Protein AF-A0A6G2G1F7-F1 (afdb_monomer_lite)

Radius of gyration: 14.85 Å; chains: 1; bounding box: 36×32×37 Å

Structure (mmCIF, N/CA/C/O backbone):
data_AF-A0A6G2G1F7-F1
#
_entry.id   AF-A0A6G2G1F7-F1
#
loop_
_atom_site.group_PDB
_atom_site.id
_atom_site.type_symbol
_atom_site.label_atom_id
_atom_site.label_alt_id
_atom_site.label_comp_id
_atom_site.label_asym_id
_atom_site.label_entity_id
_atom_site.label_seq_id
_atom_site.pdbx_PDB_ins_code
_atom_site.Cartn_x
_atom_site.Cartn_y
_atom_site.Cartn_z
_atom_site.occupancy
_atom_site.B_iso_or_equiv
_atom_site.auth_seq_id
_atom_site.auth_comp_id
_atom_site.auth_asym_id
_atom_site.auth_atom_id
_atom_site.pdbx_PDB_model_num
ATOM 1 N N . MET A 1 1 ? 15.276 5.405 -15.477 1.00 60.62 1 MET A N 1
ATOM 2 C CA . MET A 1 1 ? 14.547 4.212 -15.005 1.00 60.62 1 MET A CA 1
ATOM 3 C C . MET A 1 1 ? 13.749 3.567 -16.134 1.00 60.62 1 MET A C 1
ATOM 5 O O . MET A 1 1 ? 12.846 2.819 -15.825 1.00 60.62 1 MET A O 1
ATOM 9 N N . ASP A 1 2 ? 14.053 3.823 -17.416 1.00 68.56 2 ASP A N 1
ATOM 10 C CA . ASP A 1 2 ? 13.239 3.328 -18.542 1.00 68.56 2 ASP A CA 1
ATOM 11 C C . ASP A 1 2 ? 13.888 2.176 -19.315 1.00 68.56 2 ASP A C 1
ATOM 13 O O . ASP A 1 2 ? 13.663 2.015 -20.509 1.00 68.56 2 ASP A O 1
ATOM 17 N N . ASP A 1 3 ? 14.694 1.380 -18.614 1.00 78.75 3 ASP A N 1
ATOM 18 C CA . ASP A 1 3 ? 15.239 0.144 -19.164 1.00 78.75 3 ASP A CA 1
ATOM 19 C C . ASP A 1 3 ? 14.105 -0.892 -19.321 1.00 78.75 3 ASP A C 1
ATOM 21 O O . ASP A 1 3 ? 13.273 -0.990 -18.407 1.00 78.75 3 ASP A O 1
ATOM 25 N N . PRO A 1 4 ? 14.008 -1.592 -20.469 1.00 77.50 4 PRO A N 1
ATOM 26 C CA . PRO A 1 4 ? 12.998 -2.625 -20.689 1.00 77.50 4 PRO A CA 1
ATOM 27 C C . PRO A 1 4 ? 13.287 -3.927 -19.933 1.00 77.50 4 PRO A C 1
ATOM 29 O O . PRO A 1 4 ? 12.398 -4.769 -19.846 1.00 77.50 4 PRO A O 1
ATOM 32 N N . ASP A 1 5 ? 14.507 -4.123 -19.426 1.00 86.56 5 ASP A N 1
ATOM 33 C CA . ASP A 1 5 ? 14.851 -5.303 -18.642 1.00 86.56 5 ASP A CA 1
ATOM 34 C C . ASP A 1 5 ? 14.275 -5.178 -17.212 1.00 86.56 5 ASP A C 1
ATOM 36 O O . ASP A 1 5 ? 14.623 -4.232 -16.489 1.00 86.56 5 ASP A O 1
ATOM 40 N N . PRO A 1 6 ? 13.402 -6.107 -16.773 1.00 83.38 6 PRO A N 1
ATOM 41 C CA . PRO A 1 6 ? 12.776 -6.048 -15.454 1.00 83.38 6 PRO A CA 1
ATOM 42 C C . PRO A 1 6 ? 13.788 -6.169 -14.308 1.00 83.38 6 PRO A C 1
ATOM 44 O O . PRO A 1 6 ? 13.575 -5.569 -13.252 1.00 83.38 6 PRO A O 1
ATOM 47 N N . ASP A 1 7 ? 14.915 -6.861 -14.503 1.00 85.81 7 ASP A N 1
ATOM 48 C CA . ASP A 1 7 ? 15.962 -6.965 -13.485 1.00 85.81 7 ASP A CA 1
ATOM 49 C C . ASP A 1 7 ? 16.682 -5.625 -13.311 1.00 85.81 7 ASP A C 1
ATOM 51 O O . ASP A 1 7 ? 16.913 -5.172 -12.184 1.00 85.81 7 ASP A O 1
ATOM 55 N N . VAL A 1 8 ? 16.976 -4.942 -14.422 1.00 86.25 8 VAL A N 1
ATOM 56 C CA . VAL A 1 8 ? 17.579 -3.601 -14.401 1.00 86.25 8 VAL A CA 1
ATOM 57 C C . VAL A 1 8 ? 16.600 -2.582 -13.821 1.00 86.25 8 VAL A C 1
ATOM 59 O O . VAL A 1 8 ? 16.993 -1.735 -13.013 1.00 86.25 8 VAL A O 1
ATOM 62 N N . ALA A 1 9 ? 15.318 -2.671 -14.182 1.00 82.69 9 ALA A N 1
ATOM 63 C CA . ALA A 1 9 ? 14.272 -1.826 -13.620 1.00 82.69 9 ALA A CA 1
ATOM 64 C C . ALA A 1 9 ? 14.154 -2.020 -12.101 1.00 82.69 9 ALA A C 1
ATOM 66 O O . ALA A 1 9 ? 14.118 -1.035 -11.361 1.00 82.69 9 ALA A O 1
ATOM 67 N N . ARG A 1 10 ? 14.166 -3.269 -11.621 1.00 86.31 10 ARG A N 1
ATOM 68 C CA . ARG A 1 10 ? 14.113 -3.585 -10.190 1.00 86.31 10 ARG A CA 1
ATOM 69 C C . ARG A 1 10 ? 15.329 -3.044 -9.446 1.00 86.31 10 ARG A C 1
ATOM 71 O O . ARG A 1 10 ? 15.161 -2.418 -8.405 1.00 86.31 10 ARG A O 1
ATOM 78 N N . GLU A 1 11 ? 16.536 -3.224 -9.977 1.00 84.31 11 GLU A N 1
ATOM 79 C CA . GLU A 1 11 ? 17.748 -2.668 -9.359 1.00 84.31 11 GLU A CA 1
ATOM 80 C C . GLU A 1 11 ? 17.727 -1.136 -9.323 1.00 84.31 11 GLU A C 1
ATOM 82 O O . GLU A 1 11 ? 18.086 -0.530 -8.310 1.00 84.31 11 GLU A O 1
ATOM 87 N N . ALA A 1 12 ? 17.235 -0.491 -10.384 1.00 83.94 12 ALA A N 1
ATOM 88 C CA . ALA A 1 12 ? 17.060 0.957 -10.404 1.00 83.94 12 ALA A CA 1
ATOM 89 C C . ALA A 1 12 ? 16.069 1.433 -9.327 1.00 83.94 12 ALA A C 1
ATOM 91 O O . ALA A 1 12 ? 16.315 2.449 -8.676 1.00 83.94 12 ALA A O 1
ATOM 92 N N . ILE A 1 13 ? 14.984 0.687 -9.102 1.00 85.38 13 ILE A N 1
ATOM 93 C CA . ILE A 1 13 ? 14.009 0.968 -8.042 1.00 85.38 13 ILE A CA 1
ATOM 94 C C . ILE A 1 13 ? 14.634 0.755 -6.658 1.00 85.38 13 ILE A C 1
ATOM 96 O O . ILE A 1 13 ? 14.548 1.633 -5.802 1.00 85.38 13 ILE A O 1
ATOM 100 N N . SER A 1 14 ? 15.347 -0.352 -6.443 1.00 83.06 14 SER A N 1
ATOM 101 C CA . SER A 1 14 ? 16.044 -0.627 -5.181 1.00 83.06 14 SER A CA 1
ATOM 102 C C . SER A 1 14 ? 17.149 0.384 -4.869 1.00 83.06 14 SER A C 1
ATOM 104 O O . SER A 1 14 ? 17.576 0.498 -3.719 1.00 83.06 14 SER A O 1
ATOM 106 N N . ALA A 1 15 ? 17.645 1.125 -5.859 1.00 84.69 15 ALA A N 1
ATOM 107 C CA . ALA A 1 15 ? 18.595 2.200 -5.623 1.00 84.69 15 ALA A CA 1
ATOM 108 C C . ALA A 1 15 ? 17.950 3.420 -4.940 1.00 84.69 15 ALA A C 1
ATOM 110 O O . ALA A 1 15 ? 18.676 4.192 -4.313 1.00 84.69 15 ALA A O 1
ATOM 111 N N . VAL A 1 16 ? 16.617 3.576 -4.996 1.00 81.88 16 VAL A N 1
ATOM 112 C CA . VAL A 1 16 ? 15.892 4.727 -4.421 1.00 81.88 16 VAL A CA 1
ATOM 113 C C . VAL A 1 16 ? 16.179 4.913 -2.932 1.00 81.88 16 VAL A C 1
ATOM 115 O O . VAL A 1 16 ? 16.310 6.050 -2.489 1.00 81.88 16 VAL A O 1
ATOM 118 N N . ARG A 1 17 ? 16.412 3.830 -2.182 1.00 76.69 17 ARG A N 1
ATOM 119 C CA . ARG A 1 17 ? 16.784 3.880 -0.756 1.00 76.69 17 ARG A CA 1
ATOM 120 C C . ARG A 1 17 ? 17.981 4.783 -0.437 1.00 76.69 17 ARG A C 1
ATOM 122 O O . ARG A 1 17 ? 18.094 5.299 0.678 1.00 76.69 17 ARG A O 1
ATOM 129 N N . TRP A 1 18 ? 18.884 4.957 -1.403 1.00 79.44 18 TRP A N 1
ATOM 130 C CA . TRP A 1 18 ? 20.098 5.763 -1.272 1.00 79.44 18 TRP A CA 1
ATOM 131 C C . TRP A 1 18 ? 19.879 7.243 -1.591 1.00 79.44 18 TRP A C 1
ATOM 133 O O . TRP A 1 18 ? 20.771 8.053 -1.344 1.00 79.44 18 TRP A O 1
ATOM 143 N N . PHE A 1 19 ? 18.712 7.604 -2.123 1.00 74.12 19 PHE A N 1
ATOM 144 C CA . PHE A 1 19 ? 18.339 8.978 -2.427 1.00 74.12 19 PHE A CA 1
ATOM 145 C C . PHE A 1 19 ? 17.428 9.532 -1.331 1.00 74.12 19 PHE A C 1
ATOM 147 O O . PHE A 1 19 ? 16.661 8.809 -0.695 1.00 74.12 19 PHE A O 1
ATOM 154 N N . THR A 1 20 ? 17.544 10.833 -1.085 1.00 65.94 20 THR A N 1
ATOM 155 C CA . THR A 1 20 ? 16.771 11.542 -0.055 1.00 65.94 20 THR A CA 1
ATOM 156 C C . THR A 1 20 ? 15.806 12.567 -0.642 1.00 65.94 20 THR A C 1
ATOM 158 O O . THR A 1 20 ? 15.137 13.247 0.117 1.00 65.94 20 THR A O 1
ATOM 161 N N . ASP A 1 21 ? 15.745 12.690 -1.968 1.00 75.88 21 ASP A N 1
ATOM 162 C CA . ASP A 1 21 ? 14.951 13.697 -2.672 1.00 75.88 21 ASP A CA 1
ATOM 163 C C . ASP A 1 21 ? 13.749 13.08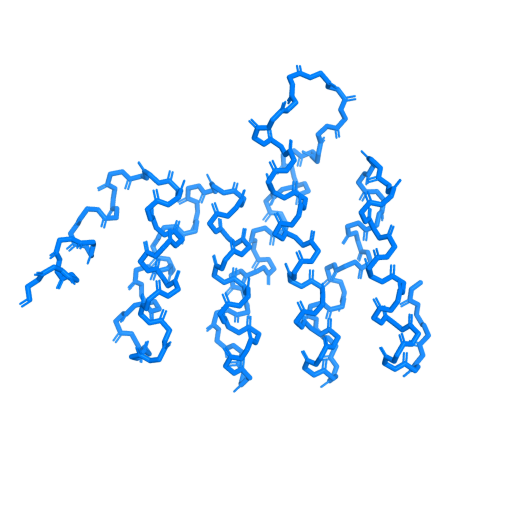5 -3.409 1.00 75.88 21 ASP A C 1
ATOM 165 O O . ASP A 1 21 ? 13.701 11.882 -3.664 1.00 75.88 21 ASP A O 1
ATOM 169 N N . GLU A 1 22 ? 12.778 13.920 -3.786 1.00 81.50 22 GLU A N 1
ATOM 170 C CA . GLU A 1 22 ? 11.539 13.470 -4.435 1.00 81.50 22 GLU A CA 1
ATOM 171 C C . GLU A 1 22 ? 11.669 13.165 -5.942 1.00 81.50 22 GLU A C 1
ATOM 173 O O . GLU A 1 22 ? 10.721 12.668 -6.554 1.00 81.50 22 GLU A O 1
ATOM 178 N N . ARG A 1 23 ? 12.823 13.407 -6.584 1.00 85.38 23 ARG A N 1
ATOM 179 C CA . ARG A 1 23 ? 12.979 13.220 -8.044 1.00 85.38 23 ARG A CA 1
ATOM 180 C C . ARG A 1 23 ? 12.704 11.784 -8.520 1.00 85.38 23 ARG A C 1
ATOM 182 O O . ARG A 1 23 ? 12.122 11.640 -9.600 1.00 85.38 23 ARG A O 1
ATOM 189 N N . PRO A 1 24 ? 13.055 10.712 -7.776 1.00 87.75 24 PRO A N 1
ATOM 190 C CA . PRO A 1 24 ? 12.744 9.344 -8.183 1.00 87.75 24 PRO A CA 1
ATOM 191 C C . PRO A 1 24 ? 11.244 9.039 -8.203 1.00 87.75 24 PRO A C 1
ATOM 193 O O . PRO A 1 24 ? 10.824 8.137 -8.929 1.00 87.75 24 PRO A O 1
ATOM 196 N N . VAL A 1 25 ? 10.423 9.802 -7.471 1.00 90.12 25 VAL A N 1
ATOM 197 C CA . VAL A 1 25 ? 8.988 9.529 -7.294 1.00 90.12 25 VAL A CA 1
ATOM 198 C C . VAL A 1 25 ? 8.259 9.500 -8.625 1.00 90.12 25 VAL A C 1
ATOM 200 O O . VAL A 1 25 ? 7.504 8.573 -8.889 1.00 90.12 25 VAL A O 1
ATOM 203 N N . GLY A 1 26 ? 8.521 10.463 -9.512 1.00 91.44 26 GLY A N 1
ATOM 204 C CA . GLY A 1 26 ? 7.887 10.489 -10.832 1.00 91.44 26 GLY A CA 1
ATOM 205 C C . GLY A 1 26 ? 8.202 9.248 -11.676 1.00 91.44 26 GLY A C 1
ATOM 206 O O . GLY A 1 26 ? 7.363 8.802 -12.458 1.00 91.44 26 GLY A O 1
ATOM 207 N N . GLY A 1 27 ? 9.396 8.672 -11.507 1.00 91.69 27 GLY A N 1
ATOM 208 C CA . GLY A 1 27 ? 9.771 7.409 -12.137 1.00 91.69 27 GLY A CA 1
ATOM 209 C C . GLY A 1 27 ? 9.080 6.209 -11.488 1.00 91.69 27 GLY A C 1
ATOM 210 O O . GLY A 1 27 ? 8.545 5.369 -12.205 1.00 91.69 27 GLY A O 1
ATOM 211 N N . LEU A 1 28 ? 9.036 6.155 -10.155 1.00 92.56 28 LEU A N 1
ATOM 212 C CA . LEU A 1 28 ? 8.360 5.090 -9.405 1.00 92.56 28 LEU A CA 1
ATOM 213 C C . LEU A 1 28 ? 6.856 5.044 -9.691 1.00 92.56 28 LEU A C 1
ATOM 215 O O . LEU A 1 28 ? 6.308 3.973 -9.933 1.00 92.56 2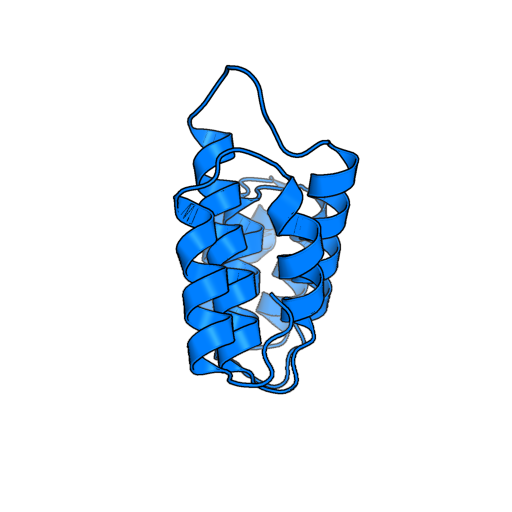8 LEU A O 1
ATOM 219 N N . LEU A 1 29 ? 6.202 6.206 -9.766 1.00 94.94 29 LEU A N 1
ATOM 220 C CA . LEU A 1 29 ? 4.787 6.314 -10.127 1.00 94.94 29 LEU A CA 1
ATOM 221 C C . LEU A 1 29 ? 4.490 5.681 -11.490 1.00 94.94 29 LEU A C 1
ATOM 223 O O . LEU A 1 29 ? 3.448 5.062 -11.665 1.00 94.94 29 LEU A O 1
ATOM 227 N N . ARG A 1 30 ? 5.409 5.805 -12.455 1.00 93.94 30 ARG A N 1
ATOM 228 C CA . ARG A 1 30 ? 5.266 5.153 -13.763 1.00 93.94 30 ARG A CA 1
ATOM 229 C C . ARG A 1 30 ? 5.401 3.636 -13.651 1.00 93.94 30 ARG A C 1
ATOM 231 O O . ARG A 1 30 ? 4.662 2.917 -14.309 1.00 93.94 30 ARG A O 1
ATOM 238 N N . ARG A 1 31 ? 6.320 3.160 -12.807 1.00 94.44 31 ARG A N 1
ATOM 239 C CA . ARG A 1 31 ? 6.594 1.728 -12.603 1.00 94.44 31 ARG A CA 1
ATOM 240 C C . ARG A 1 31 ? 5.482 0.992 -11.858 1.00 94.44 31 ARG A C 1
ATOM 242 O O . ARG A 1 31 ? 5.349 -0.211 -12.024 1.00 94.44 31 ARG A O 1
ATOM 249 N N . LEU A 1 32 ? 4.618 1.702 -11.130 1.00 95.50 32 LEU A N 1
ATOM 250 C CA . LEU A 1 32 ? 3.371 1.123 -10.617 1.00 95.50 32 LEU A CA 1
ATOM 251 C C . LEU A 1 32 ? 2.418 0.653 -11.731 1.00 95.50 32 LEU A C 1
ATOM 253 O O . LEU A 1 32 ? 1.480 -0.075 -11.432 1.00 95.50 32 LEU A O 1
ATOM 257 N N . GLY A 1 33 ? 2.596 1.088 -12.980 1.00 93.75 33 GLY A N 1
ATOM 258 C CA . GLY A 1 33 ? 1.808 0.643 -14.135 1.00 93.75 33 GLY A CA 1
ATOM 259 C C . GLY A 1 33 ? 2.593 -0.225 -15.116 1.00 93.75 33 GLY A C 1
ATOM 260 O O . GLY A 1 33 ? 2.214 -0.281 -16.279 1.00 93.75 33 GLY A O 1
ATOM 261 N N . ASP A 1 34 ? 3.710 -0.815 -14.686 1.00 95.44 34 ASP A N 1
ATOM 262 C CA . ASP A 1 34 ? 4.542 -1.673 -15.533 1.00 95.44 34 ASP A CA 1
ATOM 263 C C . ASP A 1 34 ? 3.829 -2.992 -15.885 1.00 95.44 34 ASP A C 1
ATOM 265 O O . ASP A 1 34 ? 3.040 -3.509 -15.087 1.00 95.44 34 ASP A O 1
ATOM 269 N N . ASP A 1 35 ? 4.117 -3.547 -17.063 1.00 93.50 35 ASP A N 1
ATOM 270 C CA . ASP A 1 35 ? 3.537 -4.817 -17.509 1.00 93.50 35 ASP A CA 1
ATOM 271 C C . ASP A 1 35 ? 4.007 -5.981 -16.616 1.00 93.50 35 ASP A C 1
ATOM 273 O O . ASP A 1 35 ? 3.233 -6.900 -16.331 1.00 93.50 35 ASP A O 1
ATOM 277 N N . ASP A 1 36 ? 5.248 -5.927 -16.111 1.00 94.25 36 ASP A N 1
ATOM 278 C CA . ASP A 1 36 ? 5.783 -6.948 -15.211 1.00 94.25 36 ASP A CA 1
ATOM 279 C C . ASP A 1 36 ? 5.313 -6.706 -13.760 1.00 94.25 36 ASP A C 1
ATOM 281 O O . ASP A 1 36 ? 5.663 -5.687 -13.144 1.00 94.25 36 ASP A O 1
ATOM 285 N N . PRO A 1 37 ? 4.566 -7.645 -13.145 1.00 95.31 37 PRO A N 1
ATOM 286 C CA . PRO A 1 37 ? 4.108 -7.496 -11.765 1.00 95.31 37 PRO A CA 1
ATOM 287 C C . PRO A 1 37 ? 5.258 -7.377 -10.758 1.00 95.31 37 PRO A C 1
ATOM 289 O O . PRO A 1 37 ? 5.093 -6.749 -9.717 1.00 95.31 37 PRO A O 1
ATOM 292 N N . THR A 1 38 ? 6.430 -7.936 -11.053 1.00 94.81 38 THR A N 1
ATOM 293 C CA . THR A 1 38 ? 7.631 -7.830 -10.214 1.00 94.81 38 THR A CA 1
ATOM 294 C C . THR A 1 38 ? 8.128 -6.389 -10.148 1.00 94.81 38 THR A C 1
ATOM 296 O O . THR A 1 38 ? 8.517 -5.915 -9.079 1.00 94.81 38 THR A O 1
ATOM 299 N N . VAL A 1 39 ? 8.071 -5.665 -11.270 1.00 94.94 39 VAL A N 1
ATOM 300 C CA . VAL A 1 39 ? 8.437 -4.244 -11.338 1.00 94.94 39 VAL A CA 1
ATOM 301 C C . VAL A 1 39 ? 7.392 -3.392 -10.617 1.00 94.94 39 VAL A C 1
ATOM 303 O O . VAL A 1 39 ? 7.763 -2.490 -9.861 1.00 94.94 39 VAL A O 1
ATOM 306 N N . ARG A 1 40 ? 6.100 -3.723 -10.759 1.00 97.38 40 ARG A N 1
ATOM 307 C CA . ARG A 1 40 ? 5.022 -3.071 -9.993 1.00 97.38 40 ARG A CA 1
ATOM 308 C C . ARG A 1 40 ? 5.192 -3.252 -8.483 1.00 97.38 40 ARG A C 1
ATOM 310 O O . ARG A 1 40 ? 5.108 -2.268 -7.749 1.00 97.38 40 ARG A O 1
ATOM 317 N N . VAL A 1 41 ? 5.480 -4.476 -8.023 1.00 96.25 41 VAL A N 1
ATOM 318 C CA . VAL A 1 41 ? 5.771 -4.775 -6.607 1.00 96.25 41 VAL A CA 1
ATOM 319 C C . VAL A 1 41 ? 6.959 -3.955 -6.129 1.00 96.25 41 VAL A C 1
ATOM 321 O O . VAL A 1 41 ? 6.842 -3.273 -5.118 1.00 96.25 41 VAL A O 1
ATOM 324 N N . ALA A 1 42 ? 8.078 -3.969 -6.858 1.00 94.56 42 ALA A N 1
ATOM 325 C CA . ALA A 1 42 ? 9.266 -3.215 -6.469 1.00 94.56 42 ALA A CA 1
ATOM 326 C C . ALA A 1 42 ? 8.972 -1.712 -6.343 1.00 94.56 42 ALA A C 1
ATOM 328 O O . ALA A 1 42 ? 9.437 -1.059 -5.411 1.00 94.56 42 ALA A O 1
ATOM 329 N N . ALA A 1 43 ? 8.178 -1.156 -7.261 1.00 95.25 43 ALA A N 1
ATOM 330 C CA . ALA A 1 43 ? 7.781 0.245 -7.208 1.00 95.25 43 ALA A CA 1
ATOM 331 C C . ALA A 1 43 ? 6.912 0.561 -5.980 1.00 95.25 43 ALA A C 1
ATOM 333 O O . ALA A 1 43 ? 7.133 1.583 -5.333 1.00 95.25 43 ALA A O 1
ATOM 334 N N . ALA A 1 44 ? 5.955 -0.310 -5.643 1.00 96.38 44 ALA A N 1
ATOM 335 C CA . ALA A 1 44 ? 5.140 -0.174 -4.438 1.00 96.38 44 ALA A CA 1
ATOM 336 C C . ALA A 1 44 ? 5.984 -0.309 -3.158 1.00 96.38 44 ALA A C 1
ATOM 338 O O . ALA A 1 44 ? 5.832 0.493 -2.240 1.00 96.38 44 ALA A O 1
ATOM 339 N N . ASP A 1 45 ? 6.924 -1.254 -3.133 1.00 94.31 45 ASP A N 1
ATOM 340 C CA . ASP A 1 45 ? 7.855 -1.487 -2.024 1.00 94.31 45 ASP A CA 1
ATOM 341 C C . ASP A 1 45 ? 8.746 -0.263 -1.761 1.00 94.31 45 ASP A C 1
ATOM 343 O O . ASP A 1 45 ? 8.880 0.200 -0.630 1.00 94.31 45 ASP A O 1
ATOM 347 N N . ALA A 1 46 ? 9.241 0.388 -2.817 1.00 92.44 46 ALA A N 1
ATOM 348 C CA . ALA A 1 46 ? 9.968 1.649 -2.672 1.00 92.44 46 ALA A CA 1
ATOM 349 C C . ALA A 1 46 ? 9.122 2.747 -1.992 1.00 92.44 46 ALA A C 1
ATOM 351 O O . ALA A 1 46 ? 9.658 3.585 -1.263 1.00 92.44 46 ALA A O 1
ATOM 352 N N . PHE A 1 47 ? 7.797 2.744 -2.174 1.00 92.81 47 PHE A N 1
ATOM 353 C CA . PHE A 1 47 ? 6.907 3.658 -1.456 1.00 92.81 47 PHE A CA 1
ATOM 354 C C . PHE A 1 47 ? 6.655 3.255 0.004 1.00 92.81 47 PHE A C 1
ATOM 356 O O . PHE A 1 47 ? 6.376 4.141 0.815 1.00 92.81 47 PHE A O 1
ATOM 363 N N . VAL A 1 48 ? 6.809 1.981 0.378 1.00 91.25 48 VAL A N 1
ATOM 364 C CA . VAL A 1 48 ? 6.860 1.560 1.792 1.00 91.25 48 VAL A CA 1
ATOM 365 C C . VAL A 1 48 ? 8.040 2.248 2.474 1.00 91.25 48 VAL A C 1
ATOM 367 O O . VAL A 1 48 ? 7.865 2.946 3.477 1.00 91.25 48 VAL A O 1
ATOM 370 N N . GLU A 1 49 ? 9.232 2.131 1.882 1.00 87.06 49 GLU A N 1
ATOM 371 C CA . GLU A 1 49 ? 10.456 2.729 2.420 1.00 87.06 49 GLU A CA 1
ATOM 372 C C . GLU A 1 49 ? 10.365 4.260 2.497 1.00 87.06 49 GLU A C 1
ATOM 374 O O . GLU A 1 49 ? 10.723 4.858 3.515 1.00 87.06 49 GLU A O 1
ATOM 379 N N . LEU A 1 50 ? 9.850 4.912 1.448 1.00 85.31 50 LEU A N 1
ATOM 380 C CA . LEU A 1 50 ? 9.674 6.368 1.433 1.00 85.31 50 LEU A CA 1
ATOM 381 C C . LEU A 1 50 ? 8.685 6.846 2.509 1.00 85.31 50 LEU A C 1
ATOM 383 O O . LEU A 1 50 ? 8.918 7.886 3.126 1.00 85.31 50 LEU A O 1
ATOM 387 N N . GLY A 1 51 ? 7.615 6.091 2.770 1.00 83.19 51 GLY A N 1
ATOM 388 C CA . GLY A 1 51 ? 6.645 6.403 3.827 1.00 83.19 51 GLY A CA 1
ATOM 389 C C . GLY A 1 51 ? 7.222 6.235 5.228 1.00 83.19 51 GLY A C 1
ATOM 390 O O . GLY A 1 51 ? 7.127 7.141 6.056 1.00 83.19 51 GLY A O 1
ATOM 391 N N . ALA A 1 52 ? 7.919 5.122 5.470 1.00 77.56 52 ALA A N 1
ATOM 392 C CA . ALA A 1 52 ? 8.558 4.846 6.754 1.00 77.56 52 ALA A CA 1
ATOM 393 C C . ALA A 1 52 ? 9.581 5.929 7.151 1.00 77.56 52 ALA A C 1
ATOM 395 O O . ALA A 1 52 ? 9.725 6.254 8.328 1.00 77.56 52 ALA A O 1
ATOM 396 N N . ARG A 1 53 ? 10.270 6.539 6.178 1.00 71.88 53 ARG A N 1
ATOM 397 C CA . ARG A 1 53 ? 11.245 7.616 6.428 1.00 71.88 53 ARG A CA 1
ATOM 398 C C . ARG A 1 53 ? 10.596 8.924 6.871 1.00 71.88 53 ARG A C 1
ATOM 400 O O . ARG A 1 53 ? 11.153 9.595 7.740 1.00 71.88 53 ARG A O 1
ATOM 407 N N . ALA A 1 54 ? 9.428 9.261 6.325 1.00 62.81 54 ALA A N 1
ATOM 408 C CA . ALA A 1 54 ? 8.690 10.465 6.708 1.00 62.81 54 ALA A CA 1
ATOM 409 C C . ALA A 1 54 ? 8.251 10.430 8.185 1.00 62.81 54 ALA A C 1
ATOM 411 O O . ALA A 1 54 ? 8.169 11.468 8.832 1.00 62.81 54 ALA A O 1
ATOM 412 N N . ALA A 1 55 ? 8.052 9.239 8.760 1.00 59.75 55 ALA A N 1
ATOM 413 C CA . ALA A 1 55 ? 7.707 9.085 10.173 1.00 59.75 55 ALA A CA 1
ATOM 414 C C . ALA A 1 55 ? 8.877 9.359 11.147 1.00 59.75 55 ALA A C 1
ATOM 416 O O . ALA A 1 55 ? 8.643 9.564 12.338 1.00 59.75 55 ALA A O 1
ATOM 417 N N . HIS A 1 56 ? 10.133 9.360 10.673 1.00 54.56 56 HIS A N 1
ATOM 418 C CA . HIS A 1 56 ? 11.329 9.367 11.530 1.00 54.56 56 HIS A CA 1
ATOM 419 C C . HIS A 1 56 ? 12.215 10.620 11.430 1.00 54.56 56 HIS A C 1
ATOM 421 O O . HIS A 1 56 ? 13.122 10.772 12.249 1.00 54.56 56 HIS A O 1
ATOM 427 N N . TYR A 1 57 ? 11.960 11.538 10.493 1.00 50.19 57 TYR A N 1
ATOM 428 C CA . TYR A 1 57 ? 12.769 12.748 10.303 1.00 50.19 57 TYR A CA 1
ATOM 429 C C . TYR A 1 57 ? 11.911 14.013 10.409 1.00 50.19 57 TYR A C 1
ATOM 431 O O . TYR A 1 57 ? 10.881 14.130 9.762 1.00 50.19 57 TYR A O 1
ATOM 439 N N . HIS A 1 58 ? 12.339 14.961 11.247 1.00 49.62 58 HIS A N 1
ATOM 440 C CA . HIS A 1 58 ? 11.670 16.252 11.468 1.00 49.62 58 HIS A CA 1
ATOM 441 C C . HIS A 1 58 ? 12.317 17.417 10.704 1.00 49.62 58 HIS A C 1
ATOM 443 O O . HIS A 1 58 ? 11.956 18.564 10.947 1.00 49.62 58 HIS A O 1
ATOM 449 N N . ASP A 1 59 ? 13.277 17.157 9.810 1.00 48.38 59 ASP A N 1
ATOM 450 C CA . ASP A 1 59 ? 14.012 18.236 9.146 1.00 48.38 59 ASP A CA 1
ATOM 451 C C . ASP A 1 59 ? 14.279 17.925 7.665 1.00 48.38 59 ASP A C 1
ATOM 453 O O . ASP A 1 59 ? 15.200 17.190 7.312 1.00 48.38 59 ASP A O 1
ATOM 457 N N . GLY A 1 60 ? 13.407 18.478 6.816 1.00 51.75 60 GLY A N 1
ATOM 458 C CA . GLY A 1 60 ? 13.781 19.102 5.546 1.00 51.75 60 GLY A CA 1
ATOM 459 C C . GLY A 1 60 ? 14.350 18.224 4.432 1.00 51.75 60 GLY A C 1
ATOM 460 O O . GLY A 1 60 ? 15.503 18.409 4.069 1.00 51.75 60 GLY A O 1
ATOM 461 N N . ASP A 1 61 ? 13.532 17.348 3.848 1.00 58.09 61 ASP A N 1
ATOM 462 C CA . ASP A 1 61 ? 13.220 17.337 2.400 1.00 58.09 61 ASP A CA 1
ATOM 463 C C . ASP A 1 61 ? 12.084 16.318 2.198 1.00 58.09 61 ASP A C 1
ATOM 465 O O . ASP A 1 61 ? 12.267 15.173 1.784 1.00 58.09 61 ASP A O 1
ATOM 469 N N . GLU A 1 62 ? 10.896 16.681 2.682 1.00 71.94 62 GLU A N 1
ATOM 470 C CA . GLU A 1 62 ? 9.721 15.825 2.582 1.00 71.94 62 GLU A CA 1
ATOM 471 C C . GLU A 1 62 ? 9.101 15.964 1.197 1.00 71.94 62 GLU A C 1
ATOM 473 O O . GLU A 1 62 ? 8.945 17.076 0.691 1.00 71.94 62 GLU A O 1
ATOM 478 N N . LEU A 1 63 ? 8.684 14.827 0.626 1.00 77.56 63 LEU A N 1
ATOM 479 C CA . LEU A 1 63 ? 7.732 14.782 -0.484 1.00 77.56 63 LEU A CA 1
ATOM 480 C C . LEU A 1 63 ? 6.713 15.906 -0.313 1.00 77.56 63 LEU A C 1
ATOM 482 O O . LEU A 1 63 ? 6.037 15.962 0.722 1.00 77.56 63 LEU A O 1
ATOM 486 N N . SER A 1 64 ? 6.590 16.779 -1.314 1.00 85.69 64 SER A N 1
ATOM 487 C CA . SER A 1 64 ? 5.607 17.857 -1.231 1.00 85.69 64 SER A CA 1
ATOM 488 C C . SER A 1 64 ? 4.213 17.275 -0.947 1.00 85.69 64 SER A C 1
ATOM 490 O O . SER A 1 64 ? 3.916 16.136 -1.321 1.00 85.69 64 SER A O 1
ATOM 492 N N . ALA A 1 65 ? 3.324 18.034 -0.301 1.00 84.50 65 ALA A N 1
ATOM 493 C CA . ALA A 1 65 ? 1.965 17.553 -0.023 1.00 84.50 65 ALA A CA 1
ATOM 494 C C . ALA A 1 65 ? 1.238 17.090 -1.306 1.00 84.50 65 ALA A C 1
ATOM 496 O O . ALA A 1 65 ? 0.489 16.109 -1.291 1.00 84.50 65 ALA A O 1
ATOM 497 N N . GLU A 1 66 ? 1.514 17.751 -2.434 1.00 88.81 66 GLU A N 1
ATOM 498 C CA . GLU A 1 66 ? 1.038 17.342 -3.755 1.00 88.81 66 GLU A CA 1
ATOM 499 C C . GLU A 1 66 ? 1.640 15.997 -4.183 1.00 88.81 66 GLU A C 1
ATOM 501 O O . GLU A 1 66 ? 0.904 15.085 -4.568 1.00 88.81 66 GLU A O 1
ATOM 506 N N . THR A 1 67 ? 2.962 15.837 -4.068 1.00 90.19 67 THR A N 1
ATOM 507 C CA . THR A 1 67 ? 3.665 14.583 -4.372 1.00 90.19 67 THR A CA 1
ATOM 508 C C . THR A 1 67 ? 3.121 13.432 -3.522 1.00 90.19 67 THR A C 1
ATOM 510 O O . THR A 1 67 ? 2.801 12.373 -4.061 1.00 90.19 67 THR A O 1
ATOM 513 N N . ARG A 1 68 ? 2.930 13.643 -2.215 1.00 88.88 68 ARG A N 1
ATOM 514 C CA . ARG A 1 68 ? 2.369 12.648 -1.288 1.00 88.88 68 ARG A CA 1
ATOM 515 C C . ARG A 1 68 ? 0.955 12.229 -1.695 1.00 88.88 68 ARG A C 1
ATOM 517 O O . ARG A 1 68 ? 0.669 11.039 -1.775 1.00 88.88 68 ARG A O 1
ATOM 524 N N . THR A 1 69 ? 0.104 13.192 -2.048 1.00 92.25 69 THR A N 1
ATOM 525 C CA . THR A 1 69 ? -1.256 12.916 -2.548 1.00 92.25 69 THR A CA 1
ATOM 526 C C . THR A 1 69 ? -1.221 12.080 -3.830 1.00 92.25 69 THR A C 1
ATOM 528 O O . THR A 1 69 ? -1.985 11.128 -3.982 1.00 92.25 69 THR A O 1
ATOM 531 N N . ARG A 1 70 ? -0.309 12.393 -4.760 1.00 94.88 70 ARG A N 1
ATOM 532 C CA . ARG A 1 70 ? -0.145 11.627 -6.006 1.00 94.88 70 ARG A CA 1
ATOM 533 C C . ARG A 1 70 ? 0.313 10.193 -5.750 1.00 94.88 70 ARG A C 1
ATOM 535 O O . ARG A 1 70 ? -0.202 9.288 -6.398 1.00 94.88 70 ARG A O 1
ATOM 542 N N . VAL A 1 71 ? 1.244 9.989 -4.816 1.00 95.06 71 VAL A N 1
ATOM 543 C CA . VAL A 1 71 ? 1.694 8.652 -4.394 1.00 95.06 71 VAL A CA 1
ATOM 544 C C . VAL A 1 71 ? 0.536 7.852 -3.817 1.00 95.06 71 VAL A C 1
ATOM 546 O O . VAL A 1 71 ? 0.283 6.745 -4.279 1.00 95.06 71 VAL A O 1
ATOM 549 N N . VAL A 1 72 ? -0.213 8.428 -2.874 1.00 96.62 72 VAL A N 1
ATOM 550 C CA . VAL A 1 72 ? -1.359 7.755 -2.248 1.00 96.62 72 VAL A CA 1
ATOM 551 C C . VAL A 1 72 ? -2.383 7.339 -3.298 1.00 96.62 72 VAL A C 1
ATOM 553 O O . VAL A 1 72 ? -2.770 6.179 -3.331 1.00 96.62 72 VAL A O 1
ATOM 556 N N . ARG A 1 73 ? -2.766 8.234 -4.213 1.00 97.06 73 ARG A N 1
ATOM 557 C CA . ARG A 1 73 ? -3.729 7.899 -5.275 1.00 97.06 73 ARG A CA 1
ATOM 558 C C . ARG A 1 73 ? -3.233 6.800 -6.208 1.00 97.06 73 ARG A C 1
ATOM 560 O O . ARG A 1 73 ? -3.981 5.880 -6.502 1.00 97.06 73 ARG A O 1
ATOM 567 N N . ALA A 1 74 ? -1.968 6.852 -6.618 1.00 97.62 74 ALA A N 1
ATOM 568 C CA . ALA A 1 74 ? -1.409 5.813 -7.478 1.00 97.62 74 ALA A CA 1
ATOM 569 C C . ALA A 1 74 ? -1.346 4.440 -6.784 1.00 97.62 74 ALA A C 1
ATOM 571 O O . ALA A 1 74 ? -1.526 3.418 -7.440 1.00 97.62 74 ALA A O 1
ATOM 572 N N . LEU A 1 75 ? -1.103 4.409 -5.469 1.00 97.94 75 LEU A N 1
ATOM 573 C CA . LEU A 1 75 ? -1.153 3.182 -4.671 1.00 97.94 75 LEU A CA 1
ATOM 574 C C . LEU A 1 75 ? -2.591 2.683 -4.467 1.00 97.94 75 LEU A C 1
ATOM 576 O O . LEU A 1 75 ? -2.820 1.478 -4.500 1.00 97.94 75 LEU A O 1
ATOM 580 N N . LEU A 1 76 ? -3.561 3.587 -4.300 1.00 97.94 76 LEU A N 1
ATOM 581 C CA . LEU A 1 76 ? -4.982 3.234 -4.243 1.00 97.94 76 LEU A CA 1
ATOM 582 C C . LEU A 1 76 ? -5.435 2.525 -5.523 1.00 97.94 76 LEU A C 1
ATOM 584 O O . LEU A 1 76 ? -6.090 1.491 -5.441 1.00 97.94 76 LEU A O 1
ATOM 588 N N . ASP A 1 77 ? -4.985 2.991 -6.691 1.00 97.06 77 ASP A N 1
ATOM 589 C CA . ASP A 1 77 ? -5.272 2.337 -7.974 1.00 97.06 77 ASP A CA 1
ATOM 590 C C . ASP A 1 77 ? -4.639 0.929 -8.107 1.00 97.06 77 ASP A C 1
ATOM 592 O O . ASP A 1 77 ? -4.865 0.241 -9.108 1.00 97.06 77 ASP A O 1
ATOM 596 N N . ARG A 1 78 ? -3.784 0.504 -7.164 1.00 97.56 78 ARG A N 1
ATOM 597 C CA . ARG A 1 78 ? -3.181 -0.842 -7.109 1.00 97.56 78 ARG A CA 1
ATOM 598 C C . ARG A 1 78 ? -3.880 -1.792 -6.142 1.00 97.56 78 ARG A C 1
ATOM 600 O O . ARG A 1 78 ? -3.518 -2.967 -6.107 1.00 97.56 78 ARG A O 1
ATOM 607 N N . LEU A 1 79 ? -4.893 -1.335 -5.406 1.00 96.69 79 LEU A N 1
ATOM 608 C CA . LEU A 1 79 ? -5.697 -2.216 -4.555 1.00 96.69 79 LEU A CA 1
ATOM 609 C C . LEU A 1 79 ? -6.481 -3.259 -5.363 1.00 96.69 79 LEU A C 1
ATOM 611 O O . LEU A 1 79 ? -6.720 -4.339 -4.843 1.00 96.69 79 LEU A O 1
ATOM 615 N N . ASP A 1 80 ? -6.768 -2.981 -6.637 1.00 94.25 80 ASP A N 1
ATOM 616 C CA . ASP A 1 80 ? -7.462 -3.889 -7.562 1.00 94.25 80 ASP A CA 1
ATOM 617 C C . ASP A 1 80 ? -6.517 -4.565 -8.576 1.00 94.25 80 ASP A C 1
ATOM 619 O O . ASP A 1 80 ? -6.959 -5.075 -9.607 1.00 94.25 80 ASP A O 1
ATOM 623 N N . ASP A 1 81 ? -5.198 -4.553 -8.335 1.00 96.75 81 ASP A N 1
ATOM 624 C CA . ASP A 1 81 ? -4.240 -5.185 -9.251 1.00 96.75 81 ASP A CA 1
ATOM 625 C C . ASP A 1 81 ? -4.522 -6.690 -9.387 1.00 96.75 81 ASP A C 1
ATOM 627 O O . ASP A 1 81 ? -4.804 -7.384 -8.405 1.00 96.75 81 ASP A O 1
ATOM 631 N N . GLU A 1 82 ? -4.402 -7.225 -10.602 1.00 94.81 82 GLU A N 1
ATOM 632 C CA . GLU A 1 82 ? -4.592 -8.655 -10.874 1.00 94.81 82 GLU A CA 1
ATOM 633 C C . GLU A 1 82 ? -3.636 -9.537 -10.052 1.00 94.81 82 GLU A C 1
ATOM 635 O O . GLU A 1 82 ? -3.971 -10.662 -9.665 1.00 94.81 82 GLU A O 1
ATOM 640 N N . ASN A 1 83 ? -2.452 -9.013 -9.727 1.00 95.38 83 ASN A N 1
ATOM 641 C CA . ASN A 1 83 ? -1.438 -9.714 -8.972 1.00 95.38 83 ASN A CA 1
ATOM 642 C C . ASN A 1 83 ? -1.592 -9.465 -7.463 1.00 95.38 83 ASN A C 1
ATOM 644 O O . ASN A 1 83 ? -1.415 -8.357 -6.957 1.00 95.38 83 ASN A O 1
ATOM 648 N N . ALA A 1 84 ? -1.829 -10.539 -6.708 1.00 93.31 84 ALA A N 1
ATOM 649 C CA . ALA A 1 84 ? -2.028 -10.472 -5.259 1.00 93.31 84 ALA A CA 1
ATOM 650 C C . ALA A 1 84 ? -0.799 -9.981 -4.469 1.00 93.31 84 ALA A C 1
ATOM 652 O O . ALA A 1 84 ? -0.943 -9.513 -3.340 1.00 93.31 84 ALA A O 1
ATOM 653 N N . ALA A 1 85 ? 0.420 -10.107 -5.007 1.00 94.81 85 ALA A N 1
ATOM 654 C CA . ALA A 1 85 ? 1.597 -9.510 -4.379 1.00 94.81 85 ALA A CA 1
ATOM 655 C C . ALA A 1 85 ? 1.569 -7.983 -4.523 1.00 94.81 85 ALA A C 1
ATOM 657 O O . ALA A 1 85 ? 1.783 -7.295 -3.531 1.00 94.81 85 ALA A O 1
ATOM 658 N N . VAL A 1 86 ? 1.205 -7.465 -5.703 1.00 96.94 86 VAL A N 1
ATOM 659 C CA . VAL A 1 86 ? 1.065 -6.017 -5.932 1.00 96.94 86 VAL A CA 1
ATOM 660 C C . VAL A 1 86 ? 0.004 -5.425 -5.007 1.00 96.94 86 VAL A C 1
ATOM 662 O O . VAL A 1 86 ? 0.293 -4.442 -4.328 1.00 96.94 86 VAL A O 1
ATOM 665 N N . ARG A 1 87 ? -1.175 -6.058 -4.895 1.00 96.81 87 ARG A N 1
ATOM 666 C CA . ARG A 1 87 ? -2.238 -5.605 -3.977 1.00 96.81 87 ARG A CA 1
ATOM 667 C C . ARG A 1 87 ? -1.747 -5.486 -2.534 1.00 96.81 87 ARG A C 1
ATOM 669 O O . ARG A 1 87 ? -1.920 -4.450 -1.900 1.00 96.81 87 ARG A O 1
ATOM 676 N N . ARG A 1 88 ? -1.095 -6.535 -2.015 1.00 96.06 88 ARG A N 1
ATOM 677 C CA . ARG A 1 88 ? -0.589 -6.560 -0.631 1.00 96.06 88 ARG A CA 1
ATOM 678 C C . ARG A 1 88 ? 0.484 -5.501 -0.390 1.00 96.06 88 ARG A C 1
ATOM 680 O O . ARG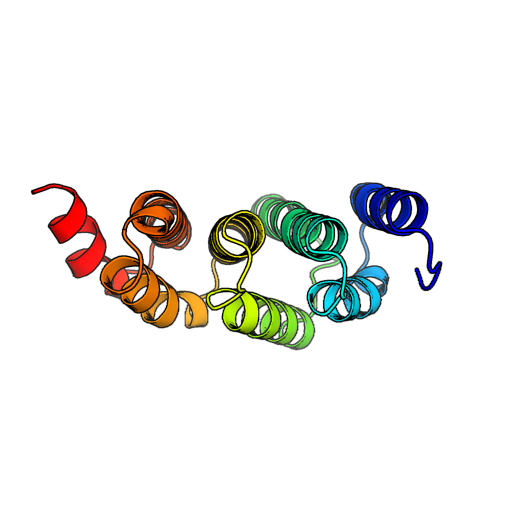 A 1 88 ? 0.396 -4.779 0.598 1.00 96.06 88 ARG A O 1
ATOM 687 N N . THR A 1 89 ? 1.453 -5.372 -1.294 1.00 96.56 89 THR A N 1
ATOM 688 C CA . THR A 1 89 ? 2.507 -4.356 -1.166 1.00 96.56 89 THR A CA 1
ATOM 689 C C . THR A 1 89 ? 1.934 -2.941 -1.281 1.00 96.56 89 THR A C 1
ATOM 691 O O . THR A 1 89 ? 2.371 -2.045 -0.564 1.00 96.56 89 THR A O 1
ATOM 694 N N . ALA A 1 90 ? 0.906 -2.723 -2.109 1.00 97.75 90 ALA A N 1
ATOM 695 C CA . ALA A 1 90 ? 0.208 -1.440 -2.172 1.00 97.75 90 ALA A CA 1
ATOM 696 C C . ALA A 1 90 ? -0.476 -1.087 -0.839 1.00 97.75 90 ALA A C 1
ATOM 698 O O . ALA A 1 90 ? -0.352 0.047 -0.379 1.00 97.75 90 ALA A O 1
ATOM 699 N N . MET A 1 91 ? -1.134 -2.049 -0.182 1.00 98.00 91 MET A N 1
ATOM 700 C CA . MET A 1 91 ? -1.725 -1.851 1.151 1.00 98.00 91 MET A CA 1
ATOM 701 C C . MET A 1 91 ? -0.664 -1.497 2.197 1.00 98.00 91 MET A C 1
ATOM 703 O O . MET A 1 91 ? -0.827 -0.527 2.936 1.00 98.00 91 MET A O 1
ATOM 707 N N . GLU A 1 92 ? 0.452 -2.225 2.218 1.00 96.94 92 GLU A N 1
ATOM 708 C CA . GLU A 1 92 ? 1.574 -1.943 3.120 1.00 96.94 92 GLU A CA 1
ATOM 709 C C . GLU A 1 92 ? 2.155 -0.537 2.892 1.00 96.94 92 GLU A C 1
ATOM 711 O O . GLU A 1 92 ? 2.412 0.214 3.845 1.00 96.94 92 GLU A O 1
ATOM 716 N N . ALA A 1 93 ? 2.305 -0.143 1.625 1.00 96.31 93 ALA A N 1
ATOM 717 C CA . ALA A 1 93 ? 2.769 1.185 1.254 1.00 96.31 93 ALA A CA 1
ATOM 718 C C . ALA A 1 93 ? 1.785 2.261 1.728 1.00 96.31 93 ALA A C 1
ATOM 720 O O . ALA A 1 93 ? 2.209 3.226 2.361 1.00 96.31 93 ALA A O 1
ATOM 721 N N . LEU A 1 94 ? 0.477 2.082 1.513 1.00 97.12 94 LEU A N 1
ATOM 722 C CA . LEU A 1 94 ? -0.566 2.999 1.992 1.00 97.12 94 LEU A CA 1
ATOM 723 C C . LEU A 1 94 ? -0.556 3.145 3.520 1.00 97.12 94 LEU A C 1
ATOM 725 O O . LEU A 1 94 ? -0.685 4.266 4.018 1.00 97.12 94 LEU A O 1
ATOM 729 N N . GLY A 1 95 ? -0.353 2.045 4.251 1.00 95.88 95 GLY A N 1
ATOM 730 C CA . GLY A 1 95 ? -0.174 2.053 5.704 1.00 95.88 95 GLY A CA 1
ATOM 731 C C . GLY A 1 95 ? 1.044 2.870 6.136 1.00 95.88 95 GLY A C 1
ATOM 732 O O . GLY A 1 95 ? 0.971 3.658 7.076 1.00 95.88 95 GLY A O 1
ATOM 733 N N . SER A 1 96 ? 2.151 2.744 5.402 1.00 93.25 96 SER A N 1
ATOM 734 C CA . SER A 1 96 ? 3.397 3.480 5.659 1.00 93.25 96 SER A CA 1
ATOM 735 C C . SER A 1 96 ? 3.322 4.957 5.266 1.00 93.25 96 SER A C 1
ATOM 737 O O . SER A 1 96 ? 4.002 5.780 5.869 1.00 93.25 96 SER A O 1
ATOM 739 N N . GLN A 1 97 ? 2.483 5.313 4.289 1.00 91.00 97 GLN A N 1
ATOM 740 C CA . GLN A 1 97 ? 2.174 6.711 3.970 1.00 91.00 97 GLN A CA 1
ATOM 741 C C . GLN A 1 97 ? 1.258 7.368 5.017 1.00 91.00 97 GLN A C 1
ATOM 743 O O . GLN A 1 97 ? 1.177 8.596 5.050 1.00 91.00 97 GLN A O 1
ATOM 748 N N . ALA A 1 98 ? 0.551 6.573 5.833 1.00 92.56 98 ALA A N 1
ATOM 749 C CA . ALA A 1 98 ? -0.354 7.018 6.898 1.00 92.56 98 ALA A CA 1
ATOM 750 C C . ALA A 1 98 ? -1.358 8.111 6.463 1.00 92.56 98 ALA A C 1
ATOM 752 O O . ALA A 1 98 ? -1.733 8.988 7.242 1.00 92.56 98 ALA A O 1
ATOM 753 N N . HIS A 1 99 ? -1.783 8.094 5.195 1.00 93.12 99 HIS A N 1
ATOM 754 C CA . HIS A 1 99 ? -2.612 9.160 4.639 1.00 93.12 99 HIS A CA 1
ATOM 755 C C . HIS A 1 99 ? -4.111 8.897 4.885 1.00 93.12 99 HIS A C 1
ATOM 757 O O . HIS A 1 99 ? -4.602 7.821 4.538 1.00 93.12 99 HIS A O 1
ATOM 763 N N . PRO A 1 100 ? -4.889 9.872 5.398 1.00 92.19 100 PRO A N 1
ATOM 764 C CA . PRO A 1 100 ? -6.307 9.671 5.724 1.00 92.19 100 PRO A CA 1
ATOM 765 C C . PRO A 1 100 ? -7.210 9.286 4.539 1.00 92.19 100 PRO A C 1
ATOM 767 O O . PRO A 1 100 ? -8.286 8.725 4.750 1.00 92.19 100 PRO A O 1
ATOM 770 N N . GLU A 1 101 ? -6.815 9.596 3.299 1.00 94.88 101 GLU A N 1
ATOM 771 C CA . GLU A 1 101 ? -7.545 9.194 2.076 1.00 94.88 101 GLU A CA 1
ATOM 772 C C . GLU A 1 101 ? -7.541 7.669 1.880 1.00 94.88 101 GLU A C 1
ATOM 774 O O . GLU A 1 101 ? -8.464 7.133 1.275 1.00 94.88 101 GLU A O 1
ATOM 779 N N . SER A 1 102 ? -6.565 6.961 2.460 1.00 97.12 102 SER A N 1
ATOM 780 C CA . SER A 1 102 ? -6.409 5.512 2.316 1.00 97.12 102 SER A CA 1
ATOM 781 C C . SER A 1 102 ? -7.419 4.693 3.120 1.00 97.12 102 SER A C 1
ATOM 783 O O . SER A 1 102 ? -7.624 3.522 2.824 1.00 97.12 102 SER A O 1
ATOM 785 N N . VAL A 1 103 ? -8.065 5.286 4.130 1.00 97.88 103 VAL A N 1
ATOM 786 C CA . VAL A 1 103 ? -8.866 4.543 5.117 1.00 97.88 103 VAL A CA 1
ATOM 787 C C . VAL A 1 103 ? -10.067 3.843 4.483 1.00 97.88 103 VAL A C 1
ATOM 789 O O . VAL A 1 103 ? -10.201 2.633 4.608 1.00 97.88 103 VAL A O 1
ATOM 792 N N . MET A 1 104 ? -10.933 4.581 3.782 1.00 97.69 104 MET A N 1
ATOM 793 C CA . MET A 1 104 ? -12.151 3.988 3.212 1.00 97.69 104 MET A CA 1
ATOM 794 C C . MET A 1 104 ? -11.853 2.942 2.124 1.00 97.69 104 MET A C 1
ATOM 796 O O . MET A 1 104 ? -12.485 1.888 2.158 1.00 97.69 104 MET A O 1
ATOM 800 N N . PRO A 1 105 ? -10.892 3.164 1.203 1.00 97.50 105 PRO A N 1
ATOM 801 C CA . PRO A 1 105 ? -10.484 2.132 0.251 1.00 97.50 105 PRO A CA 1
ATOM 802 C C . PRO A 1 105 ? -9.907 0.872 0.906 1.00 97.50 105 PRO A C 1
ATOM 804 O O . PRO A 1 105 ? -10.229 -0.230 0.481 1.00 97.50 105 PRO A O 1
ATOM 807 N N . LEU A 1 106 ? -9.094 1.007 1.960 1.00 97.50 106 LEU A N 1
ATOM 808 C CA . LEU A 1 106 ? -8.563 -0.153 2.685 1.00 97.50 106 LEU A CA 1
ATOM 809 C C . LEU A 1 106 ? -9.666 -0.924 3.425 1.00 97.50 106 LEU A C 1
ATOM 811 O O . LEU A 1 106 ? -9.613 -2.150 3.470 1.00 97.50 106 LEU A O 1
ATOM 815 N N . CYS A 1 107 ? -10.683 -0.235 3.957 1.00 96.94 107 CYS A N 1
ATOM 816 C CA . CYS A 1 107 ? -11.863 -0.896 4.516 1.00 96.94 107 CYS A CA 1
ATOM 817 C C . CYS A 1 107 ? -12.626 -1.696 3.450 1.00 96.94 107 CYS A C 1
ATOM 819 O O . CYS A 1 107 ? -12.980 -2.838 3.705 1.00 96.94 107 CYS A O 1
ATOM 821 N N . ALA A 1 108 ? -12.830 -1.134 2.254 1.00 95.62 108 ALA A N 1
ATOM 822 C CA . ALA A 1 108 ? -13.471 -1.861 1.155 1.00 95.62 108 ALA A CA 1
ATOM 823 C C . ALA A 1 108 ? -12.647 -3.089 0.731 1.00 95.62 108 ALA A C 1
ATOM 825 O O . ALA A 1 108 ? -13.176 -4.190 0.627 1.00 95.62 108 ALA A O 1
ATOM 826 N N . ALA A 1 109 ? -11.326 -2.937 0.605 1.00 94.12 109 ALA A N 1
ATOM 827 C CA . ALA A 1 109 ? -10.450 -4.041 0.231 1.00 94.12 109 ALA A CA 1
ATOM 828 C C . ALA A 1 109 ? -10.419 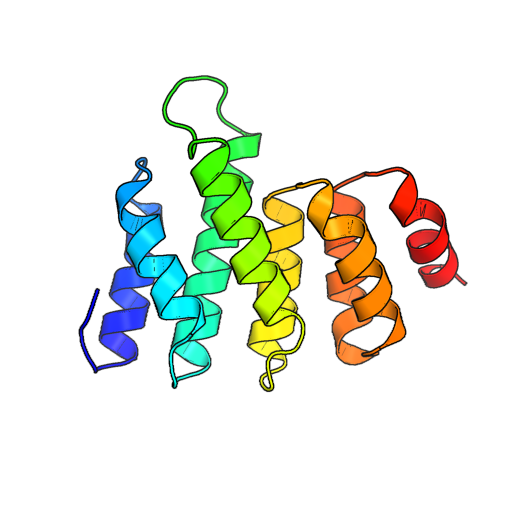-5.184 1.270 1.00 94.12 109 ALA A C 1
ATOM 830 O O . ALA A 1 109 ? -10.192 -6.338 0.908 1.00 94.12 109 ALA A O 1
ATOM 831 N N . TYR A 1 110 ? -10.659 -4.885 2.552 1.00 94.81 110 TYR A N 1
ATOM 832 C CA . TYR A 1 110 ? -10.870 -5.904 3.586 1.00 94.81 110 TYR A CA 1
ATOM 833 C C . TYR A 1 110 ? -12.157 -6.719 3.348 1.00 94.81 110 TYR A C 1
ATOM 835 O O . TYR A 1 110 ? -12.176 -7.937 3.558 1.00 94.81 110 TYR A O 1
ATOM 843 N N . ASP A 1 111 ? -13.227 -6.064 2.904 1.00 92.56 111 ASP A N 1
ATOM 844 C CA . ASP A 1 111 ? -14.507 -6.721 2.640 1.00 92.56 111 ASP A CA 1
ATOM 845 C C . ASP A 1 111 ? -14.463 -7.565 1.350 1.00 92.56 111 ASP A C 1
ATOM 847 O O . ASP A 1 111 ? -15.039 -8.656 1.316 1.00 92.56 111 ASP A O 1
ATOM 851 N N . ASP A 1 112 ? -13.732 -7.102 0.330 1.00 89.75 112 ASP A N 1
ATOM 852 C CA . ASP A 1 112 ? -13.754 -7.660 -1.030 1.00 89.75 112 ASP A CA 1
ATOM 853 C C . ASP A 1 112 ? -12.813 -8.863 -1.263 1.00 89.75 112 ASP A C 1
ATOM 855 O O . ASP A 1 112 ? -13.143 -9.752 -2.053 1.00 89.75 112 ASP A O 1
ATOM 859 N N . ASP A 1 113 ? -11.650 -8.933 -0.596 1.00 83.81 113 ASP A N 1
ATOM 860 C CA . ASP A 1 113 ? -10.647 -9.991 -0.822 1.00 83.81 113 ASP A CA 1
ATOM 861 C C . ASP A 1 113 ? -10.097 -10.573 0.492 1.00 83.81 113 ASP A C 1
ATOM 863 O O . ASP A 1 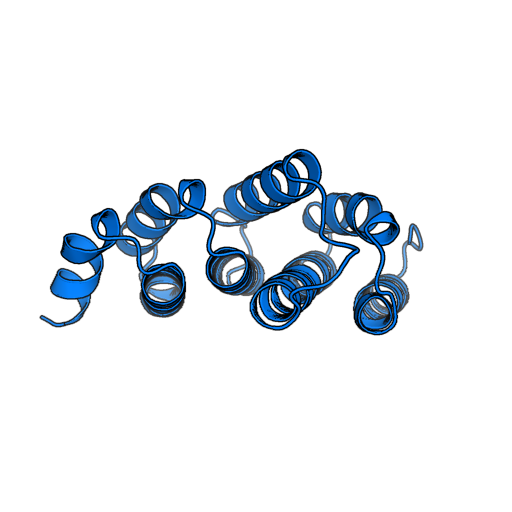113 ? -9.282 -9.967 1.196 1.00 83.81 113 ASP A O 1
ATOM 867 N N . GLU A 1 114 ? -10.483 -11.818 0.793 1.00 87.12 114 GLU A N 1
ATOM 868 C CA . GLU A 1 114 ? -10.047 -12.536 1.997 1.00 87.12 114 GLU A CA 1
ATOM 869 C C . GLU A 1 114 ? -8.525 -12.677 2.103 1.00 87.12 114 GLU A C 1
ATOM 871 O O . GLU A 1 114 ? -7.977 -12.611 3.206 1.00 87.12 114 GLU A O 1
ATOM 876 N N . ALA A 1 115 ? -7.825 -12.841 0.975 1.00 86.31 115 ALA A N 1
ATOM 877 C CA . ALA A 1 115 ? -6.371 -12.989 0.963 1.00 86.31 115 ALA A CA 1
ATOM 878 C C . ALA A 1 115 ? -5.652 -11.675 1.307 1.00 86.31 115 ALA A C 1
ATOM 880 O O . ALA A 1 115 ? -4.502 -11.689 1.756 1.00 86.31 115 ALA A O 1
ATOM 881 N N . CYS A 1 116 ? -6.329 -10.543 1.117 1.00 87.81 116 CYS A N 1
ATOM 882 C CA . CYS A 1 116 ? -5.812 -9.215 1.408 1.00 87.81 116 CYS A CA 1
ATOM 883 C C . CYS A 1 116 ? -6.217 -8.686 2.790 1.00 87.81 116 CYS A C 1
ATOM 885 O O . CYS A 1 116 ? -5.585 -7.742 3.265 1.00 87.81 116 CYS A O 1
ATOM 887 N N . ARG A 1 117 ? -7.178 -9.315 3.482 1.00 93.62 117 ARG A N 1
ATOM 888 C CA . ARG A 1 117 ? -7.628 -8.903 4.826 1.00 93.62 117 ARG A CA 1
ATOM 889 C C . ARG A 1 117 ? -6.495 -8.626 5.820 1.00 93.62 117 ARG A C 1
ATOM 891 O O . ARG A 1 117 ? -6.528 -7.559 6.432 1.00 93.62 117 ARG A O 1
ATOM 898 N N . PRO A 1 118 ? -5.471 -9.494 5.981 1.00 94.62 118 PRO A N 1
ATOM 899 C CA . PRO A 1 118 ? -4.399 -9.227 6.941 1.00 94.62 118 PRO A CA 1
ATOM 900 C C . PRO A 1 118 ? -3.613 -7.955 6.607 1.00 94.62 118 PRO A C 1
ATOM 902 O O . PRO A 1 118 ? -3.291 -7.177 7.501 1.00 94.62 118 PRO A O 1
ATOM 905 N N . ALA A 1 119 ? -3.339 -7.725 5.319 1.00 95.38 119 ALA A N 1
ATOM 906 C CA . ALA A 1 119 ? -2.615 -6.544 4.856 1.00 95.38 119 ALA A CA 1
ATOM 907 C C . ALA A 1 119 ? -3.461 -5.269 5.002 1.00 95.38 119 ALA A C 1
ATOM 909 O O . ALA A 1 119 ? -2.944 -4.236 5.422 1.00 95.38 119 ALA A O 1
ATOM 910 N N . ALA A 1 120 ? -4.764 -5.350 4.719 1.00 96.50 120 ALA A N 1
ATOM 911 C CA . ALA A 1 120 ? -5.690 -4.241 4.915 1.00 96.50 120 ALA A CA 1
ATOM 912 C C . ALA A 1 120 ? -5.786 -3.837 6.396 1.00 96.50 120 ALA A C 1
ATOM 914 O O . ALA A 1 120 ? -5.656 -2.657 6.717 1.00 96.50 120 ALA A O 1
ATOM 915 N N . VAL A 1 121 ? -5.943 -4.801 7.311 1.00 97.19 121 VAL A N 1
ATOM 916 C CA . VAL A 1 121 ? -6.017 -4.533 8.760 1.00 97.19 121 VAL A CA 1
ATOM 917 C C . VAL A 1 121 ? -4.703 -3.964 9.298 1.00 97.19 121 VAL A C 1
ATOM 919 O O . VAL A 1 121 ? -4.743 -2.999 10.063 1.00 97.19 121 VAL A O 1
ATOM 922 N N . ASP A 1 122 ? -3.549 -4.499 8.881 1.00 96.25 122 ASP A N 1
ATOM 923 C CA . ASP A 1 122 ? -2.240 -3.944 9.262 1.00 96.25 122 ASP A CA 1
ATOM 924 C C . ASP A 1 122 ? -2.106 -2.480 8.821 1.00 96.25 122 ASP A C 1
ATOM 926 O O . ASP A 1 122 ? -1.809 -1.600 9.633 1.00 96.25 122 ASP A O 1
ATOM 930 N N . ALA A 1 123 ? -2.417 -2.192 7.554 1.00 96.88 123 ALA A N 1
ATOM 931 C CA . ALA A 1 123 ? -2.346 -0.844 7.006 1.00 96.88 123 ALA A CA 1
ATOM 932 C C . ALA A 1 123 ? -3.283 0.131 7.737 1.00 96.88 123 ALA A C 1
ATOM 934 O O . ALA A 1 123 ? -2.864 1.230 8.108 1.00 96.88 123 ALA A O 1
ATOM 935 N N . LEU A 1 124 ? -4.529 -0.276 7.999 1.00 97.25 124 LEU A N 1
ATOM 936 C CA . LEU A 1 124 ? -5.500 0.504 8.771 1.00 97.25 124 LEU A CA 1
ATOM 937 C C . LEU A 1 124 ? -4.998 0.795 10.194 1.00 97.25 124 LEU A C 1
ATOM 939 O O . LEU A 1 124 ? -5.118 1.927 10.669 1.00 97.25 124 LEU A O 1
ATOM 943 N N . GLY A 1 125 ? -4.388 -0.194 10.853 1.00 95.56 125 GLY A N 1
ATOM 944 C CA . GLY A 1 125 ? -3.779 -0.037 12.173 1.00 95.56 125 GLY A CA 1
ATOM 945 C C . GLY A 1 125 ? -2.617 0.959 12.178 1.00 95.56 125 GLY A C 1
ATOM 946 O O . GLY A 1 125 ? -2.526 1.788 13.084 1.00 95.56 125 GLY A O 1
ATOM 947 N N . ARG A 1 126 ? -1.765 0.931 11.144 1.00 94.44 126 ARG A N 1
ATOM 948 C CA . ARG A 1 126 ? -0.642 1.873 10.979 1.00 94.44 126 ARG A CA 1
ATOM 949 C C . ARG A 1 126 ? -1.102 3.300 10.691 1.00 94.44 126 ARG A C 1
ATOM 951 O O . ARG A 1 126 ? -0.474 4.235 11.178 1.00 94.44 126 ARG A O 1
ATOM 958 N N . ILE A 1 127 ? -2.201 3.471 9.951 1.00 94.62 127 ILE A N 1
ATOM 959 C CA . ILE A 1 127 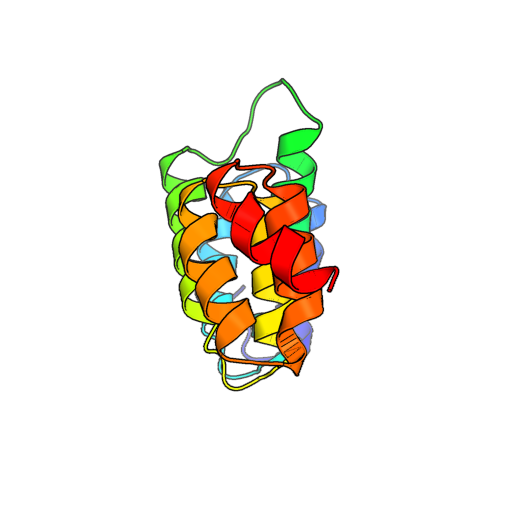? -2.814 4.790 9.727 1.00 94.62 127 ILE A CA 1
ATOM 960 C C . ILE A 1 127 ? -3.407 5.340 11.034 1.00 94.62 127 ILE A C 1
ATOM 962 O O . ILE A 1 127 ? -3.300 6.536 11.301 1.00 94.62 127 ILE A O 1
ATOM 966 N N . GLY A 1 128 ? -4.035 4.488 11.853 1.00 93.25 128 GLY A N 1
ATOM 967 C CA . GLY A 1 128 ? -4.547 4.867 13.175 1.00 93.25 128 GLY A CA 1
ATOM 968 C C . GLY A 1 128 ? -5.752 5.818 13.155 1.00 93.25 128 GLY A C 1
ATOM 969 O O . GLY A 1 128 ? -6.068 6.440 14.170 1.00 93.25 128 GLY A O 1
ATOM 970 N N . ASP A 1 129 ? -6.432 5.954 12.015 1.00 96.00 129 ASP A N 1
ATOM 971 C CA . ASP A 1 129 ? -7.611 6.810 11.888 1.00 96.00 129 ASP A CA 1
ATOM 972 C C . ASP A 1 129 ? -8.846 6.142 12.530 1.00 96.00 129 ASP A C 1
ATOM 974 O O . ASP A 1 129 ? -9.169 4.999 12.191 1.00 96.00 129 ASP A O 1
ATOM 978 N N . PRO A 1 130 ? -9.598 6.839 13.407 1.00 96.50 130 PRO A N 1
ATOM 979 C CA . PRO A 1 130 ? -10.772 6.276 14.078 1.00 96.50 130 PRO A CA 1
ATOM 980 C C . PRO A 1 130 ? -11.863 5.737 13.145 1.00 96.50 130 PRO A C 1
ATOM 982 O O . PRO A 1 130 ? -12.652 4.887 13.556 1.00 96.50 130 PRO A O 1
ATOM 985 N N . ARG A 1 131 ? -11.924 6.198 11.890 1.00 97.12 131 ARG A N 1
ATOM 986 C CA . ARG A 1 131 ? -12.875 5.686 10.890 1.00 97.12 131 ARG A CA 1
ATOM 987 C C . ARG A 1 131 ? -12.654 4.202 10.573 1.00 97.12 131 ARG A C 1
ATOM 989 O O . ARG A 1 131 ? -13.594 3.553 10.131 1.00 97.12 131 ARG A O 1
ATOM 996 N N . ALA A 1 132 ? -11.461 3.664 10.836 1.00 96.81 132 ALA A N 1
ATOM 997 C CA . ALA A 1 132 ? -11.127 2.254 10.640 1.00 96.81 132 ALA A CA 1
ATOM 998 C C . ALA A 1 132 ? -11.587 1.332 11.784 1.00 96.81 132 ALA A C 1
ATOM 1000 O O . ALA A 1 132 ? -11.570 0.112 11.626 1.00 96.81 132 ALA A O 1
ATOM 1001 N N . ILE A 1 133 ? -11.990 1.886 12.938 1.00 96.31 133 ILE A N 1
ATOM 1002 C CA . ILE A 1 133 ? -12.326 1.102 14.139 1.00 96.31 133 ILE A CA 1
ATOM 1003 C C . ILE A 1 133 ? -13.361 0.000 13.857 1.00 96.31 133 ILE A C 1
ATOM 1005 O O . ILE A 1 133 ? -13.112 -1.124 14.285 1.00 96.31 133 ILE A O 1
ATOM 1009 N N . PRO A 1 134 ? -14.481 0.246 13.142 1.00 96.00 134 PRO A N 1
ATOM 1010 C CA . PRO A 1 134 ? -15.464 -0.806 12.881 1.00 96.00 134 PRO A CA 1
ATOM 1011 C C . PRO A 1 134 ? -14.870 -2.006 12.135 1.00 96.00 134 PRO A C 1
ATOM 1013 O O . PRO A 1 134 ? -15.114 -3.143 12.524 1.00 96.00 134 PRO A O 1
ATOM 1016 N N . THR A 1 135 ? -14.047 -1.752 11.114 1.00 95.31 135 THR A N 1
ATOM 1017 C CA . THR A 1 135 ? -13.386 -2.793 10.315 1.00 95.31 135 THR A CA 1
ATOM 1018 C C . THR A 1 135 ? -12.367 -3.570 11.144 1.00 95.31 135 THR A C 1
ATOM 1020 O O . THR A 1 135 ? -12.356 -4.795 11.115 1.00 95.31 135 THR A O 1
ATOM 1023 N N . VAL A 1 136 ? -11.540 -2.876 11.933 1.00 94.69 136 VAL A N 1
ATOM 1024 C CA . VAL A 1 136 ? -10.538 -3.528 12.793 1.00 94.69 136 VAL A CA 1
ATOM 1025 C C . VAL A 1 136 ? -11.205 -4.366 13.885 1.00 94.69 136 VAL A C 1
ATOM 1027 O O . VAL A 1 136 ? -10.745 -5.467 14.160 1.00 94.69 136 VAL A O 1
ATOM 1030 N N . VAL A 1 137 ? -12.298 -3.885 14.488 1.00 95.62 137 VAL A N 1
ATOM 1031 C CA . VAL A 1 137 ? -13.068 -4.654 15.480 1.00 95.62 137 VAL A CA 1
ATOM 1032 C C . VAL A 1 137 ? -13.685 -5.898 14.846 1.00 95.62 137 VAL A C 1
ATOM 1034 O O . VAL A 1 137 ? -13.560 -6.974 15.417 1.00 95.62 137 VAL A O 1
ATOM 1037 N N . ALA A 1 138 ? -14.269 -5.779 13.651 1.00 91.81 138 ALA A N 1
ATOM 1038 C CA . ALA A 1 138 ? -14.836 -6.919 12.932 1.00 91.81 138 ALA A CA 1
ATOM 1039 C C . ALA A 1 138 ? -13.795 -7.999 12.577 1.00 91.81 138 ALA A C 1
ATOM 1041 O O . ALA A 1 138 ? -14.165 -9.147 12.371 1.00 91.81 138 ALA A O 1
ATOM 1042 N N . ALA A 1 139 ? -12.506 -7.651 12.503 1.00 92.12 139 ALA A N 1
ATOM 1043 C CA . ALA A 1 139 ? -11.421 -8.604 12.267 1.00 92.12 139 ALA A CA 1
ATOM 1044 C C . ALA A 1 139 ? -10.975 -9.376 13.528 1.00 92.12 139 ALA A C 1
ATOM 1046 O O . ALA A 1 139 ? -10.137 -10.272 13.421 1.00 92.12 139 ALA A O 1
ATOM 1047 N N . LEU A 1 140 ? -11.474 -9.009 14.717 1.00 89.12 140 LEU A N 1
ATOM 1048 C CA . LEU A 1 140 ? -11.148 -9.659 15.995 1.00 89.12 140 LEU A CA 1
ATOM 1049 C C . LEU A 1 140 ? -12.170 -10.725 16.423 1.00 89.12 140 LEU A C 1
ATOM 1051 O O . LEU A 1 140 ? -11.867 -11.489 17.344 1.00 89.12 140 LEU A O 1
ATOM 1055 N N . ASP A 1 141 ? -13.348 -10.742 15.798 1.00 81.12 141 ASP A N 1
ATOM 1056 C CA . ASP A 1 141 ? -14.446 -11.687 16.055 1.00 81.12 141 ASP A CA 1
ATOM 1057 C C . ASP A 1 141 ? -14.316 -12.969 15.208 1.00 81.12 141 ASP A C 1
ATOM 1059 O O . ASP A 1 141 ? -14.662 -14.056 15.733 1.00 81.12 141 ASP A O 1
#

pLDDT: mean 88.85, std 11.16, range [48.38, 98.0]

Foldseek 3Di:
DPDPDLVVLLVVLVCCLVDDACVCLVVLLVQCPDPDVSSVLSSLLSLLSLLQVVVPDPDDHHQPPVSLVSLLVSLLVQCPPPDPSSNLSSLSSLLSNLDPVVQVSLLVSLVVDVSNVVSSLSSNVSNVDPVNVVSNVVVVD

Sequence (141 aa):
MDDPDPDVAREAISAVRWFTDERPVGGLLRRLGDDDPTVRVAAADAFVELGARAAHYHDGDELSAETRTRVVRALLDRLDDENAAVRRTAMEALGSQAHPESVMPLCAAYDDDEACRPAAVDALGRIGDPRAIPTVVAALD

Secondary structure (DSSP, 8-state):
---S-HHHHHHHHHGGGG--SSTTHHHHHHHTT-SSHHHHHHHHHHHHHHHHHHTT--SS----HHHHHHHHHHHHTTTT-SSHHHHHHHHHHHHHHT-GGGHHHHHHHHHH-TTTHHHHHHHHHHH--GGGHHHHHHT--